Protein AF-A0A183NY22-F1 (afdb_monomer)

Sequence (143 aa):
MRDVDSMLELGLYLNDLSMHDSSRDMVLAGEQQSAELKLALEQENEKSKRLEESLRRLDEEMRRTDELLYQMIPRSVAERLRAGEAAVDTCETFDNVTLLLSDVVGFTTICSGLAPLEVVGLLNKLYSVFDGLTEKHKVYKVR

Mean predicted aligned error: 10.47 Å

Organism: NCBI:txid31246

Secondary structure (DSSP, 8-state):
--SHHHHHHTT--GGGS-TTSTHHHHHHHHHHHHHHHHHHHHHHHHHHHHHHHHHHHHHHHHHHHHHHHHHHS-HHHHHHHHTT--TTTT----SS--------TTHHHHHHTS-HHHHHHHHHHHHHHHHHHHHHHTPPPP-

InterPro domains:
  IPR001054 Adenylyl cyclase class-3/4/guanylyl cyclase [PF00211] (92-142)
  IPR001054 Adenylyl cyclase class-3/4/guanylyl cyclase [PS50125] (98-143)
  IPR011645 Haem NO binding associated [PF07701] (1-81)
  IPR029787 Nucleotide cyclase [G3DSA:3.30.70.1230] (88-143)
  IPR029787 Nucleotide cyclase [SSF55073] (90-142)

Foldseek 3Di:
DQEVVVCVVVVHDLVNDDPPDCVSVRHVVSVVVVVVVVVVVVVVVVVVVVVVVVVVVVVVVVVVVLVVQCLQDPPVLSVCVVVVDDNVVSDDDDPDDDDDDDDDPCLVVVVVPDDPVVNVVVVVVVVVVVVVVCVVVVHDDDD

Radius of gyration: 35.21 Å; Cα contacts (8 Å, |Δi|>4): 45; chains: 1; bounding box: 69×31×94 Å

Structure (mmCIF, N/CA/C/O backbone):
data_AF-A0A183NY22-F1
#
_entry.id   AF-A0A183NY22-F1
#
loop_
_atom_site.group_PDB
_atom_site.id
_atom_site.type_symbol
_atom_site.label_atom_id
_atom_site.label_alt_id
_atom_site.label_comp_id
_atom_site.label_asym_id
_atom_site.label_entity_id
_atom_site.label_seq_id
_atom_site.pdbx_PDB_ins_code
_atom_site.Cartn_x
_atom_site.Cartn_y
_atom_site.Cartn_z
_atom_site.occupancy
_atom_site.B_iso_or_equiv
_atom_site.auth_seq_id
_atom_site.auth_comp_id
_atom_site.auth_asym_id
_atom_site.auth_atom_id
_atom_site.pdbx_PDB_model_num
ATOM 1 N N . MET A 1 1 ? -35.190 4.823 52.084 1.00 60.91 1 MET A N 1
ATOM 2 C CA . MET A 1 1 ? -33.778 5.194 52.285 1.00 60.91 1 MET A CA 1
ATOM 3 C C . MET A 1 1 ? -32.959 4.123 51.587 1.00 60.91 1 MET A C 1
ATOM 5 O O . MET A 1 1 ? -33.126 2.971 51.964 1.00 60.91 1 MET A O 1
ATOM 9 N N . ARG A 1 2 ? -32.281 4.425 50.474 1.00 66.25 2 ARG A N 1
ATOM 10 C CA . ARG A 1 2 ? -31.680 3.394 49.595 1.00 66.25 2 ARG A CA 1
ATOM 11 C C . ARG A 1 2 ? -30.157 3.489 49.480 1.00 66.25 2 ARG A C 1
ATOM 13 O O . ARG A 1 2 ? -29.546 2.529 49.034 1.00 66.25 2 ARG A O 1
ATOM 20 N N . ASP A 1 3 ? -29.580 4.603 49.901 1.00 76.81 3 ASP A N 1
ATOM 21 C CA . ASP A 1 3 ? -28.172 4.955 49.743 1.00 76.81 3 ASP A CA 1
ATOM 22 C C . ASP A 1 3 ? -27.711 5.772 50.959 1.00 76.81 3 ASP A C 1
ATOM 24 O O . ASP A 1 3 ? -28.528 6.348 51.690 1.00 76.81 3 ASP A O 1
ATOM 28 N N . VAL A 1 4 ? -26.404 5.754 51.209 1.00 80.56 4 VAL A N 1
ATOM 29 C CA . VAL A 1 4 ? -25.778 6.358 52.394 1.00 80.56 4 VAL A CA 1
ATOM 30 C C . VAL A 1 4 ? -25.731 7.883 52.269 1.00 80.56 4 VAL A C 1
ATOM 32 O O . VAL A 1 4 ? -25.837 8.580 53.279 1.00 80.56 4 VAL A O 1
ATOM 35 N N . ASP A 1 5 ? -25.676 8.407 51.044 1.00 84.38 5 ASP A N 1
ATOM 36 C CA . ASP A 1 5 ? -25.724 9.846 50.763 1.00 84.38 5 ASP A CA 1
ATOM 37 C C . ASP A 1 5 ? -27.062 10.458 51.213 1.00 84.38 5 ASP A C 1
ATOM 39 O O . ASP A 1 5 ? -27.087 11.450 51.944 1.00 84.38 5 ASP A O 1
ATOM 43 N N . SER A 1 6 ? -28.182 9.794 50.919 1.00 83.50 6 SER A N 1
ATOM 44 C CA . SER A 1 6 ? -29.507 10.178 51.422 1.00 83.50 6 SER A CA 1
ATOM 45 C C . SER A 1 6 ? -29.615 10.116 52.954 1.00 83.50 6 SER A C 1
ATOM 47 O O . SER A 1 6 ? -30.443 10.812 53.543 1.00 83.50 6 SER A O 1
ATOM 49 N N . MET A 1 7 ? -28.820 9.270 53.627 1.00 83.75 7 MET A N 1
ATOM 50 C CA . MET A 1 7 ? -28.756 9.250 55.097 1.00 83.75 7 MET A CA 1
ATOM 51 C C . MET A 1 7 ? -28.047 10.476 55.652 1.00 83.75 7 MET A C 1
ATOM 53 O O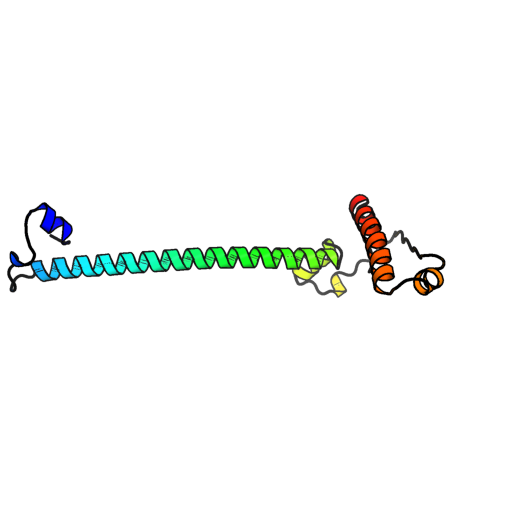 . MET A 1 7 ? -28.557 11.111 56.576 1.00 83.75 7 MET A O 1
ATOM 57 N N . LEU A 1 8 ? -26.925 10.838 55.036 1.00 84.06 8 LEU A N 1
ATOM 58 C CA . LEU A 1 8 ? -26.157 12.030 55.371 1.00 84.06 8 LEU A CA 1
ATOM 59 C C . LEU A 1 8 ? -26.973 13.315 55.179 1.00 84.06 8 LEU A C 1
ATOM 61 O O . LEU A 1 8 ? -26.941 14.177 56.055 1.00 84.06 8 LEU A O 1
ATOM 65 N N . GLU A 1 9 ? -27.756 13.426 54.101 1.00 87.81 9 GLU A N 1
ATOM 66 C CA . GLU A 1 9 ? -28.635 14.585 53.857 1.00 87.81 9 GLU A CA 1
ATOM 67 C C . GLU A 1 9 ? -29.728 14.754 54.923 1.00 87.81 9 GLU A C 1
ATOM 69 O O . GLU A 1 9 ? -30.123 15.873 55.250 1.00 87.81 9 GLU A O 1
ATOM 74 N N . LEU A 1 10 ? -30.193 13.645 55.500 1.00 87.25 10 LEU A N 1
ATOM 75 C CA . LEU A 1 10 ? -31.183 13.631 56.578 1.00 87.25 10 LEU A CA 1
ATOM 76 C C . LEU A 1 10 ? -30.548 13.719 57.978 1.00 87.25 10 LEU A C 1
ATOM 78 O O . LEU A 1 10 ? -31.273 13.704 58.973 1.00 87.25 10 LEU A O 1
ATOM 82 N N . GLY A 1 11 ? -29.216 13.816 58.068 1.00 87.25 11 GLY A N 1
ATOM 83 C CA . GLY A 1 11 ? -28.476 13.855 59.332 1.00 87.25 11 GLY A CA 1
ATOM 84 C C . GLY A 1 11 ? -28.506 12.539 60.116 1.00 87.25 11 GLY A C 1
ATOM 85 O O . GLY A 1 11 ? -28.300 12.551 61.327 1.00 87.25 11 GLY A O 1
ATOM 86 N N . LEU A 1 12 ? -28.792 11.423 59.444 1.00 84.81 12 LEU A N 1
ATOM 87 C CA . LEU A 1 12 ? -28.881 10.087 60.025 1.00 84.81 12 LEU A CA 1
ATOM 88 C C . LEU A 1 12 ? -27.594 9.305 59.754 1.00 84.81 12 LEU A C 1
ATOM 90 O O . LEU A 1 12 ? -27.064 9.309 58.644 1.00 84.81 12 LEU A O 1
ATOM 94 N N . TYR A 1 13 ? -27.115 8.577 60.756 1.00 83.38 13 TYR A N 1
ATOM 95 C CA . TYR A 1 13 ? -25.943 7.718 60.649 1.00 83.38 13 TYR A CA 1
ATOM 96 C C . TYR A 1 13 ? -26.345 6.246 60.584 1.00 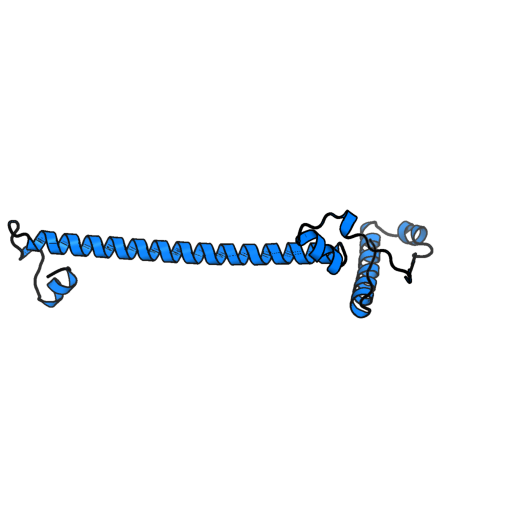83.38 13 TYR A C 1
ATOM 98 O O . TYR A 1 13 ? -27.386 5.825 61.082 1.00 83.38 13 TYR A O 1
ATOM 106 N N . LEU A 1 14 ? -25.477 5.413 60.008 1.00 80.06 14 LEU A N 1
ATOM 107 C CA . LEU A 1 14 ? -25.707 3.966 59.899 1.00 80.06 14 LEU A CA 1
ATOM 108 C C . LEU A 1 14 ? -25.927 3.284 61.266 1.00 80.06 14 LEU A C 1
ATOM 110 O O . LEU A 1 14 ? -26.624 2.275 61.350 1.00 80.06 14 LEU A O 1
ATOM 114 N N . ASN A 1 15 ? -25.344 3.837 62.335 1.00 83.81 15 ASN A N 1
ATOM 115 C CA . ASN A 1 15 ? -25.533 3.355 63.707 1.00 83.81 15 ASN A CA 1
ATOM 116 C C . ASN A 1 15 ? -26.869 3.781 64.339 1.00 83.81 15 ASN A C 1
ATOM 118 O O . ASN A 1 15 ? -27.242 3.197 65.352 1.00 83.81 15 ASN A O 1
ATOM 122 N N . ASP A 1 16 ? -27.589 4.740 63.748 1.00 86.38 16 ASP A N 1
ATOM 123 C CA . ASP A 1 16 ? -28.932 5.141 64.195 1.00 86.38 16 ASP A CA 1
ATOM 124 C C . ASP A 1 16 ? -30.010 4.152 63.716 1.00 86.38 16 ASP A C 1
ATOM 126 O O . ASP A 1 16 ? -31.152 4.182 64.179 1.00 86.38 16 ASP A O 1
ATOM 130 N N . LEU A 1 17 ? -29.652 3.245 62.799 1.00 81.62 17 LEU A N 1
ATOM 131 C CA . LEU A 1 17 ? -30.514 2.167 62.324 1.00 81.62 17 LEU A CA 1
ATOM 132 C C . LEU A 1 17 ? -30.418 0.935 63.233 1.00 81.62 17 LEU A C 1
ATOM 134 O O . LEU A 1 17 ? -29.331 0.456 63.563 1.00 81.62 17 LEU A O 1
ATOM 138 N N . SER A 1 18 ? -31.580 0.377 63.583 1.00 82.19 18 SER A N 1
ATOM 139 C CA . SER A 1 18 ? -31.678 -0.867 64.353 1.00 82.19 18 SER A CA 1
ATOM 140 C C . SER A 1 18 ? -31.014 -2.037 63.619 1.00 82.19 18 SER A C 1
ATOM 142 O O . SER A 1 18 ? -31.267 -2.268 62.440 1.00 82.19 18 SER A O 1
ATOM 144 N N . MET A 1 19 ? -30.229 -2.833 64.348 1.00 74.94 19 MET A N 1
ATOM 145 C CA . MET A 1 19 ? -29.579 -4.056 63.845 1.00 74.94 19 MET A CA 1
ATOM 146 C C . MET A 1 19 ? -30.563 -5.195 63.539 1.00 74.94 19 MET A C 1
ATOM 148 O O . MET A 1 19 ? -30.178 -6.204 62.957 1.00 74.94 19 MET A O 1
ATOM 152 N N . HIS A 1 20 ? -31.813 -5.061 63.981 1.00 80.06 20 HIS A N 1
ATOM 153 C CA . HIS A 1 20 ? -32.864 -6.061 63.798 1.00 80.06 20 HIS A CA 1
ATOM 154 C C . HIS A 1 20 ? -33.880 -5.661 62.723 1.00 80.06 20 HIS A C 1
ATOM 156 O O . HIS A 1 20 ? -34.822 -6.409 62.474 1.00 80.06 20 HIS A O 1
ATOM 162 N N . ASP A 1 21 ? -33.708 -4.486 62.114 1.00 78.56 21 ASP A N 1
ATOM 163 C CA . ASP A 1 21 ? -34.563 -3.993 61.042 1.00 78.56 21 ASP A CA 1
ATOM 164 C C . ASP A 1 21 ? -33.862 -4.122 59.678 1.00 78.56 21 ASP A C 1
ATOM 166 O O . ASP A 1 21 ? -32.680 -3.818 59.522 1.00 78.56 21 ASP A O 1
ATOM 170 N N . SER A 1 22 ? -34.632 -4.530 58.672 1.00 81.44 22 SER A N 1
ATOM 171 C CA . SER A 1 22 ? -34.224 -4.698 57.270 1.00 81.44 22 SER A CA 1
ATOM 172 C C . SER A 1 22 ? -33.703 -3.419 56.599 1.00 81.44 22 SER A C 1
ATOM 174 O O . SER A 1 22 ? -33.039 -3.483 55.563 1.00 81.44 22 SER A O 1
ATOM 176 N N . SER A 1 23 ? -33.979 -2.251 57.188 1.00 82.38 23 SER A N 1
ATOM 177 C CA . SER A 1 23 ? -33.555 -0.938 56.693 1.00 82.38 23 SER A CA 1
ATOM 178 C C . SER A 1 23 ? -32.035 -0.824 56.511 1.00 82.38 23 SER A C 1
ATOM 180 O O . SER A 1 23 ? -31.578 -0.250 55.523 1.00 82.38 23 SER A O 1
ATOM 182 N N . ARG A 1 24 ? -31.241 -1.402 57.426 1.00 82.25 24 ARG A N 1
ATOM 183 C CA . ARG A 1 24 ? -29.769 -1.371 57.360 1.00 82.25 24 ARG A CA 1
ATOM 184 C C . ARG A 1 24 ? -29.234 -2.209 56.197 1.00 82.25 24 ARG A C 1
ATOM 186 O O . ARG A 1 24 ? -28.375 -1.739 55.453 1.00 82.25 24 ARG A O 1
ATOM 193 N N . ASP A 1 25 ? -29.778 -3.408 56.013 1.00 84.31 25 ASP A N 1
ATOM 194 C CA . ASP A 1 25 ? -29.386 -4.314 54.928 1.00 84.31 25 ASP A CA 1
ATOM 195 C C . ASP A 1 25 ? -29.744 -3.735 53.556 1.00 84.31 25 ASP A C 1
ATOM 197 O O . ASP A 1 25 ? -28.981 -3.872 52.602 1.00 84.31 25 ASP A O 1
ATOM 201 N N . MET A 1 26 ? -30.874 -3.028 53.458 1.00 83.00 26 MET A N 1
ATOM 202 C CA . MET A 1 26 ? -31.314 -2.398 52.214 1.00 83.00 26 MET A CA 1
ATOM 203 C C . MET A 1 26 ? -30.379 -1.270 51.757 1.00 83.00 26 MET A C 1
ATOM 205 O O . MET A 1 26 ? -30.088 -1.175 50.566 1.00 83.00 26 MET A O 1
ATOM 209 N N . VAL A 1 27 ? -29.893 -0.436 52.682 1.00 84.62 27 VAL A N 1
ATOM 210 C CA . VAL A 1 27 ? -28.932 0.637 52.365 1.00 84.62 27 VAL A CA 1
ATOM 211 C C . VAL A 1 27 ? -27.582 0.051 51.944 1.00 84.62 27 VAL A C 1
ATOM 213 O O . VAL A 1 27 ? -27.011 0.482 50.946 1.00 84.62 27 VAL A O 1
ATOM 216 N N . LEU A 1 28 ? -27.093 -0.972 52.655 1.00 83.12 28 LEU A N 1
ATOM 217 C CA . LEU A 1 28 ? -25.835 -1.643 52.307 1.00 83.12 28 LEU A CA 1
ATOM 218 C C . LEU A 1 28 ? -25.909 -2.330 50.936 1.00 83.12 28 LEU A C 1
ATOM 220 O O . LEU A 1 28 ? -24.986 -2.198 50.133 1.00 83.12 28 LEU A O 1
ATOM 224 N N . ALA A 1 29 ? -27.014 -3.019 50.644 1.00 85.94 29 ALA A N 1
ATOM 225 C CA . ALA A 1 29 ? -27.232 -3.656 49.349 1.00 85.94 29 ALA A CA 1
ATOM 226 C C . ALA A 1 29 ? -27.330 -2.630 48.208 1.00 85.94 29 ALA A C 1
ATOM 228 O O . ALA A 1 29 ? -26.781 -2.868 47.134 1.00 85.94 29 ALA A O 1
ATOM 229 N N . GLY A 1 30 ? -27.989 -1.488 48.439 1.00 85.38 30 GLY A N 1
ATOM 230 C CA . GLY A 1 30 ? -28.095 -0.402 47.461 1.00 85.38 30 GLY A CA 1
ATOM 231 C C . GLY A 1 30 ? -26.740 0.214 47.105 1.00 85.38 30 GLY A C 1
ATOM 232 O O . GLY A 1 30 ? -26.432 0.375 45.922 1.00 85.38 30 GLY A O 1
ATOM 233 N N . GLU A 1 31 ? -25.895 0.475 48.107 1.00 83.69 31 GLU A N 1
ATOM 234 C CA . GLU A 1 31 ? -24.520 0.942 47.880 1.00 83.69 31 GLU A CA 1
ATOM 235 C C . GLU A 1 31 ? -23.675 -0.079 47.126 1.00 83.69 31 GLU A C 1
ATOM 237 O O . GLU A 1 31 ? -22.969 0.270 46.177 1.00 83.69 31 GLU A O 1
ATOM 242 N N . GLN A 1 32 ? -23.771 -1.356 47.505 1.00 86.44 32 GLN A N 1
ATOM 243 C CA . GLN A 1 32 ? -23.026 -2.414 46.835 1.00 86.44 32 GLN A CA 1
ATOM 244 C C . GLN A 1 32 ? -23.424 -2.521 45.354 1.00 86.44 32 GLN A C 1
ATOM 246 O O . GLN A 1 32 ? -22.553 -2.557 44.486 1.00 86.44 32 GLN A O 1
ATOM 251 N N . GLN A 1 33 ? -24.725 -2.481 45.049 1.00 88.50 33 GLN A N 1
ATOM 252 C CA . GLN A 1 33 ? -25.223 -2.492 43.669 1.00 88.50 33 GLN A CA 1
ATOM 253 C C . GLN A 1 33 ? -24.761 -1.267 42.870 1.00 88.50 33 GLN A C 1
ATOM 255 O O . GLN A 1 33 ? -24.397 -1.388 41.699 1.00 88.50 33 GLN A O 1
ATOM 260 N N . SER A 1 34 ? -24.758 -0.085 43.494 1.00 87.81 34 SER A N 1
ATOM 261 C CA . SER A 1 34 ? -24.267 1.156 42.885 1.00 87.81 34 SER A CA 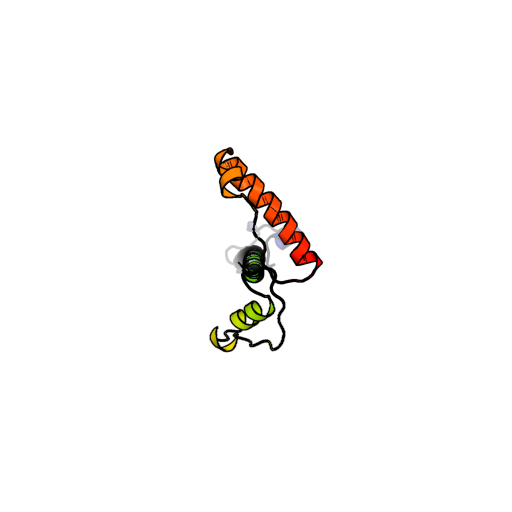1
ATOM 262 C C . SER A 1 34 ? -22.777 1.059 42.543 1.00 87.81 34 SER A C 1
ATOM 264 O O . SER A 1 34 ? -22.364 1.426 41.439 1.00 87.81 34 SER A O 1
ATOM 266 N N . ALA A 1 35 ? -21.967 0.508 43.452 1.00 89.31 35 ALA A N 1
ATOM 267 C CA . ALA A 1 35 ? -20.543 0.282 43.233 1.00 89.31 35 ALA A CA 1
ATOM 268 C C . ALA A 1 35 ? -20.282 -0.734 42.106 1.00 89.31 35 ALA A C 1
ATOM 270 O O . ALA A 1 35 ? -19.462 -0.470 41.224 1.00 89.31 35 ALA A O 1
ATOM 271 N N . GLU A 1 36 ? -21.009 -1.854 42.087 1.00 92.81 36 GLU A N 1
ATOM 272 C CA . GLU A 1 36 ? -20.913 -2.869 41.029 1.00 92.81 36 GLU A CA 1
ATOM 273 C C . GLU A 1 36 ? -2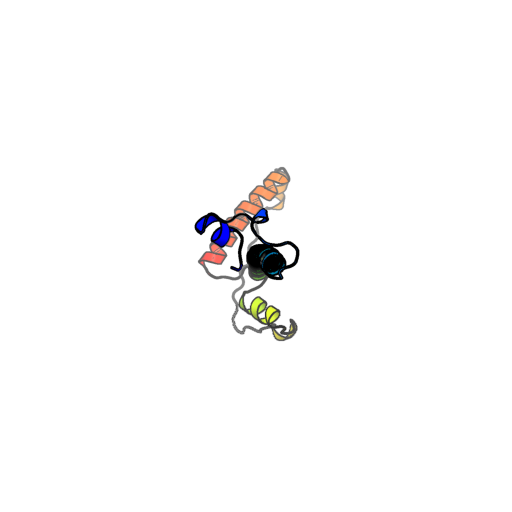1.280 -2.296 39.652 1.00 92.81 36 GLU A C 1
ATOM 275 O O . GLU A 1 36 ? -20.565 -2.526 38.675 1.00 92.81 36 GLU A O 1
ATOM 280 N N . LEU A 1 37 ? -22.347 -1.492 39.569 1.00 93.38 37 LEU A N 1
ATOM 281 C CA . LEU A 1 37 ? -22.772 -0.865 38.317 1.00 93.38 37 LEU A CA 1
ATOM 282 C C . LEU A 1 37 ? -21.751 0.160 37.807 1.00 93.38 37 LEU A C 1
ATOM 284 O O . LEU A 1 37 ? -21.460 0.186 36.610 1.00 93.38 37 LEU A O 1
ATOM 288 N N . LYS A 1 38 ? -21.181 0.983 38.700 1.00 92.94 38 LYS A N 1
ATOM 289 C CA . LYS A 1 38 ? -20.104 1.926 38.350 1.00 92.94 38 LYS A CA 1
ATOM 290 C C . LYS A 1 38 ? -18.902 1.185 37.766 1.00 92.94 38 LYS A C 1
ATOM 292 O O . LYS A 1 38 ? -18.405 1.574 36.712 1.00 92.94 38 LYS A O 1
ATOM 297 N N . LEU A 1 39 ? -18.493 0.089 38.406 1.00 96.00 39 LEU A N 1
ATOM 298 C CA . LEU A 1 39 ? -17.364 -0.724 37.961 1.00 96.00 39 LEU A CA 1
ATOM 299 C C . LEU A 1 39 ? -17.638 -1.389 36.601 1.00 96.00 39 LEU A C 1
ATOM 301 O O . LEU A 1 39 ? -16.773 -1.389 35.728 1.00 96.00 39 LEU A O 1
ATOM 305 N N . ALA A 1 40 ? -18.850 -1.906 36.384 1.00 95.94 40 ALA A N 1
ATOM 306 C CA . ALA A 1 40 ? -19.257 -2.484 35.103 1.00 95.94 40 ALA A CA 1
ATOM 307 C C . ALA A 1 40 ? -19.278 -1.442 33.969 1.00 95.94 40 ALA A C 1
ATOM 309 O O . ALA A 1 40 ? -18.804 -1.720 32.867 1.00 95.94 40 ALA A O 1
ATOM 310 N N . LEU A 1 41 ? -19.779 -0.232 34.239 1.00 96.25 41 LEU A N 1
ATOM 311 C CA . LEU A 1 41 ? -19.781 0.868 33.272 1.00 96.25 41 LEU A CA 1
ATOM 312 C C . LEU A 1 41 ? -18.356 1.306 32.906 1.00 96.25 41 LEU A C 1
ATOM 314 O O . LEU A 1 41 ? -18.065 1.572 31.740 1.00 96.25 41 LEU A O 1
ATOM 318 N N . GLU A 1 42 ? -17.459 1.369 33.888 1.00 95.81 42 GLU A N 1
ATOM 319 C CA . GLU A 1 42 ? -16.054 1.711 33.666 1.00 95.81 42 GLU A CA 1
ATOM 320 C C . GLU A 1 42 ? -15.347 0.645 32.818 1.00 95.81 42 GLU A C 1
ATOM 322 O O . GLU A 1 42 ? -14.691 0.983 31.831 1.00 95.81 42 GLU A O 1
ATOM 327 N N . GLN A 1 43 ? -15.581 -0.640 33.108 1.00 96.12 43 GLN A N 1
ATOM 328 C CA . GLN A 1 43 ? -15.090 -1.751 32.287 1.00 96.12 43 GLN A CA 1
ATOM 329 C C . GLN A 1 43 ? -15.605 -1.691 30.845 1.00 96.12 43 GLN A C 1
ATOM 331 O O . GLN A 1 43 ? -14.845 -1.955 29.912 1.00 96.12 43 GLN A O 1
ATOM 336 N N . GLU A 1 44 ? -16.878 -1.354 30.640 1.00 96.00 44 GLU A N 1
ATOM 337 C CA . GLU A 1 44 ? -17.460 -1.273 29.299 1.00 96.00 44 GLU A CA 1
ATOM 338 C C . GLU A 1 44 ? -16.915 -0.080 28.507 1.00 96.00 44 GLU A C 1
ATOM 340 O O . GLU A 1 44 ? -16.596 -0.202 27.319 1.00 96.00 44 GLU A O 1
ATOM 345 N N . ASN A 1 45 ? -16.707 1.053 29.179 1.00 96.19 45 ASN A N 1
ATOM 346 C CA . ASN A 1 45 ? -16.035 2.210 28.596 1.00 96.19 45 ASN A CA 1
ATOM 347 C C . ASN A 1 45 ? -14.581 1.893 28.227 1.00 96.19 45 ASN A C 1
ATOM 349 O O . ASN A 1 45 ? -14.128 2.272 27.146 1.00 96.19 45 ASN A O 1
ATOM 353 N N . GLU A 1 46 ? -13.839 1.183 29.080 1.00 96.56 46 GLU A N 1
ATOM 354 C CA . GLU A 1 46 ? -12.481 0.739 28.753 1.00 96.56 46 GLU A CA 1
ATOM 355 C C . GLU A 1 46 ? -12.454 -0.217 27.560 1.00 96.56 46 GLU A C 1
ATOM 357 O O . GLU A 1 46 ? -11.631 -0.049 26.659 1.00 96.56 46 GLU A O 1
ATOM 362 N N . LYS A 1 47 ? -13.353 -1.208 27.523 1.00 96.19 47 LYS A N 1
ATOM 363 C CA . LYS A 1 47 ? -13.466 -2.135 26.388 1.00 96.19 47 LYS A CA 1
ATOM 364 C C . LYS A 1 47 ? -13.785 -1.393 25.098 1.00 96.19 47 LYS A C 1
ATOM 366 O O . LYS A 1 47 ? -13.142 -1.657 24.087 1.00 96.19 47 LYS A O 1
ATOM 371 N N . SER A 1 48 ? -14.719 -0.445 25.147 1.00 96.56 48 SER A N 1
ATOM 372 C CA . SER A 1 48 ? -15.095 0.377 23.994 1.00 96.56 48 SER A CA 1
ATOM 373 C C . SER A 1 48 ? -13.911 1.196 23.480 1.00 96.56 48 SER A C 1
ATOM 375 O O . SER A 1 48 ? -13.633 1.175 22.284 1.00 96.56 48 SER A O 1
ATOM 377 N N . LYS A 1 49 ? -13.138 1.826 24.377 1.00 96.81 49 LYS A N 1
ATOM 378 C CA . LYS A 1 49 ? -11.908 2.551 24.0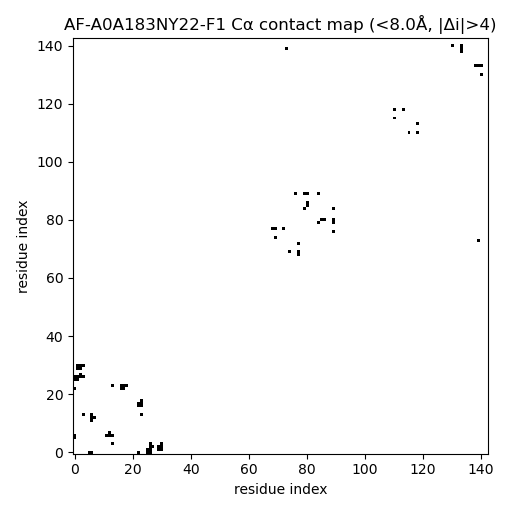10 1.00 96.81 49 LYS A CA 1
ATOM 379 C C . LYS A 1 49 ? -10.865 1.633 23.371 1.00 96.81 49 LYS A C 1
ATOM 381 O O . LYS A 1 49 ? -10.330 1.957 22.317 1.00 96.81 49 LYS A O 1
ATOM 386 N N . ARG A 1 50 ? -10.604 0.462 23.967 1.00 96.19 50 ARG A N 1
ATOM 387 C CA . ARG A 1 50 ? -9.654 -0.525 23.416 1.00 96.19 50 ARG A CA 1
ATOM 388 C C . ARG A 1 50 ? -10.096 -1.037 22.048 1.00 96.19 50 ARG A C 1
ATOM 390 O O . ARG A 1 50 ? -9.259 -1.239 21.171 1.00 96.19 50 ARG A O 1
ATOM 397 N N . LEU A 1 51 ? -11.397 -1.257 21.864 1.00 96.81 51 LEU A N 1
ATOM 398 C CA . LEU A 1 51 ? -11.956 -1.672 20.584 1.00 96.81 51 LEU A CA 1
ATOM 399 C C . LEU A 1 51 ? -11.769 -0.578 19.531 1.00 96.81 51 LEU A C 1
ATOM 401 O O . LEU A 1 51 ? -11.312 -0.879 18.433 1.00 96.81 51 LEU A O 1
ATOM 405 N N . GLU A 1 52 ? -12.056 0.678 19.872 1.00 96.81 52 GLU A N 1
ATOM 406 C CA . GLU A 1 52 ? -11.867 1.811 18.965 1.00 96.81 52 GLU A CA 1
ATOM 407 C C . GLU A 1 52 ? -10.394 1.971 18.555 1.00 96.81 52 GLU A C 1
ATOM 409 O O . GLU A 1 52 ? -10.090 2.125 17.373 1.00 96.81 52 GLU A O 1
ATOM 414 N N . GLU A 1 53 ? -9.461 1.857 19.502 1.00 97.06 53 GLU A N 1
ATOM 415 C CA . GLU A 1 53 ? -8.022 1.873 19.214 1.00 97.06 53 GLU A CA 1
ATOM 416 C C . GLU A 1 53 ? -7.596 0.717 18.302 1.00 97.06 53 GLU A C 1
ATOM 418 O O . GLU A 1 53 ? -6.810 0.914 17.373 1.00 97.06 53 GLU A O 1
ATOM 423 N N . SER A 1 54 ? -8.121 -0.487 18.542 1.00 96.75 54 SER A N 1
ATOM 424 C CA . SER A 1 54 ? -7.846 -1.662 17.712 1.00 96.75 54 SER A CA 1
ATOM 425 C C . SER A 1 54 ? -8.365 -1.479 16.285 1.00 96.75 54 SER A C 1
ATOM 427 O O . SER A 1 54 ? -7.643 -1.754 15.329 1.00 96.75 54 SER A O 1
ATOM 429 N N . LEU A 1 55 ? -9.584 -0.949 16.131 1.00 96.81 55 LEU A N 1
ATOM 430 C CA . LEU A 1 55 ? -10.171 -0.647 14.825 1.00 96.81 55 LEU A CA 1
ATOM 431 C C . LEU A 1 55 ? -9.352 0.399 14.065 1.00 96.81 55 LEU A C 1
ATOM 433 O O . LEU A 1 55 ? -9.100 0.213 12.880 1.00 96.81 55 LEU A O 1
ATOM 437 N N . ARG A 1 56 ? -8.873 1.451 14.742 1.00 96.75 56 ARG A N 1
ATOM 438 C CA . ARG A 1 56 ? -7.991 2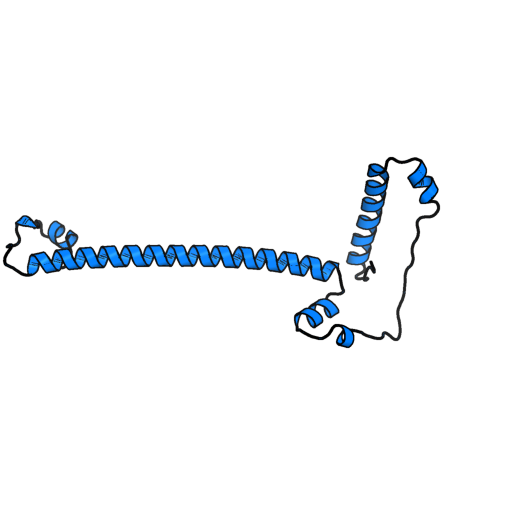.454 14.119 1.00 96.75 56 ARG A CA 1
ATOM 439 C C . ARG A 1 56 ? -6.687 1.840 13.617 1.00 96.75 56 ARG A C 1
ATOM 441 O O . ARG A 1 56 ? -6.293 2.096 12.486 1.00 96.75 56 ARG A O 1
ATOM 448 N N . ARG A 1 57 ? -6.037 0.996 14.425 1.00 95.44 57 ARG A N 1
ATOM 449 C CA . ARG A 1 57 ? -4.809 0.294 14.007 1.00 95.44 57 ARG A CA 1
ATOM 450 C C . ARG A 1 57 ? -5.060 -0.639 12.829 1.00 95.44 57 ARG A C 1
ATOM 452 O O . ARG A 1 57 ? -4.233 -0.722 11.929 1.00 95.44 57 ARG A O 1
ATOM 459 N N . LEU A 1 58 ? -6.193 -1.338 12.837 1.00 95.50 58 LEU A N 1
ATOM 460 C CA . LEU A 1 58 ? -6.574 -2.227 11.747 1.00 95.50 58 LEU A CA 1
ATOM 461 C C . LEU A 1 58 ? -6.801 -1.450 10.447 1.00 95.50 58 LEU A C 1
ATOM 463 O O . LEU A 1 58 ? -6.341 -1.898 9.403 1.00 95.50 58 LEU A O 1
ATOM 467 N N . ASP A 1 59 ? -7.442 -0.282 10.516 1.00 95.19 59 ASP A N 1
ATOM 468 C CA . ASP A 1 59 ? -7.650 0.598 9.361 1.00 95.19 59 ASP A CA 1
ATOM 469 C C . ASP A 1 59 ? -6.319 1.128 8.796 1.00 95.19 59 ASP A C 1
ATOM 471 O O . ASP A 1 59 ? -6.083 1.076 7.589 1.00 95.19 59 ASP A O 1
ATOM 475 N N . GLU A 1 60 ? -5.389 1.545 9.662 1.00 95.12 60 GLU A N 1
ATOM 476 C CA . GLU A 1 60 ? -4.041 1.971 9.255 1.00 95.12 60 GLU A CA 1
ATOM 477 C C . GLU A 1 60 ? -3.258 0.853 8.549 1.00 95.12 60 GLU A C 1
ATOM 479 O O . GLU A 1 60 ? -2.651 1.083 7.497 1.00 95.12 60 GLU A O 1
ATOM 484 N N . GLU A 1 61 ? -3.279 -0.362 9.098 1.00 92.62 61 GLU A N 1
ATOM 485 C CA . GLU A 1 61 ? -2.599 -1.518 8.507 1.00 92.62 61 GLU A CA 1
ATOM 486 C C . GLU A 1 61 ? -3.269 -1.978 7.205 1.00 92.62 61 GLU A C 1
ATOM 488 O O . GLU A 1 61 ? -2.578 -2.312 6.235 1.00 92.62 61 GLU A O 1
ATOM 493 N N . MET A 1 62 ? -4.604 -1.923 7.130 1.00 89.94 62 MET A N 1
ATOM 494 C CA . MET A 1 62 ? -5.335 -2.158 5.883 1.00 89.94 62 MET A CA 1
ATOM 495 C C . MET A 1 62 ? -4.907 -1.162 4.808 1.00 89.94 62 MET A C 1
ATOM 497 O O . MET A 1 62 ? -4.587 -1.567 3.692 1.00 89.94 62 MET A O 1
ATOM 501 N N . ARG A 1 63 ? -4.835 0.129 5.148 1.00 90.50 63 ARG A N 1
ATOM 502 C CA . ARG A 1 63 ? -4.449 1.177 4.201 1.00 90.50 63 ARG A CA 1
ATOM 503 C C . ARG A 1 63 ? -3.027 0.986 3.681 1.00 90.50 63 ARG A C 1
ATOM 505 O O . ARG A 1 63 ? -2.800 1.108 2.482 1.00 90.50 63 ARG A O 1
ATOM 512 N N . ARG A 1 64 ? -2.078 0.647 4.560 1.00 89.06 64 ARG A N 1
ATOM 513 C CA . ARG A 1 64 ? -0.691 0.332 4.169 1.00 89.06 64 ARG A CA 1
ATOM 514 C C . ARG A 1 64 ? -0.626 -0.858 3.219 1.00 89.06 64 ARG A C 1
ATOM 516 O O . ARG A 1 64 ? 0.093 -0.813 2.224 1.00 89.06 64 ARG A O 1
ATOM 523 N N . THR A 1 65 ? -1.383 -1.909 3.519 1.00 86.75 65 THR A N 1
ATOM 524 C CA . THR A 1 65 ? -1.434 -3.121 2.693 1.00 86.75 65 THR A CA 1
ATOM 525 C C . THR A 1 65 ? -2.012 -2.820 1.309 1.00 86.75 65 THR A C 1
ATOM 527 O O . THR A 1 65 ? -1.449 -3.243 0.299 1.00 86.75 65 THR A O 1
ATOM 530 N N . ASP A 1 66 ? -3.083 -2.029 1.251 1.00 85.06 66 ASP A N 1
ATOM 531 C CA . ASP A 1 66 ? -3.714 -1.593 0.005 1.00 85.06 66 ASP A CA 1
ATOM 532 C C . ASP A 1 66 ? -2.778 -0.709 -0.833 1.00 85.06 66 ASP A C 1
ATOM 534 O O . ASP A 1 66 ? -2.621 -0.936 -2.033 1.00 85.06 66 ASP A O 1
ATOM 538 N N . GLU A 1 67 ? -2.106 0.265 -0.212 1.00 86.44 67 GLU A N 1
ATOM 539 C CA . GLU A 1 67 ? -1.111 1.109 -0.885 1.00 86.44 67 GLU A CA 1
ATOM 540 C C . GLU A 1 67 ? 0.004 0.263 -1.521 1.00 86.44 67 GLU A C 1
ATOM 542 O O . GLU A 1 67 ? 0.359 0.483 -2.681 1.00 86.44 67 GLU A O 1
ATOM 547 N N . LEU A 1 68 ? 0.515 -0.746 -0.808 1.00 85.44 68 LEU A N 1
ATOM 548 C CA . LEU A 1 68 ? 1.529 -1.664 -1.335 1.00 85.44 68 LEU A CA 1
ATOM 549 C C . LEU A 1 68 ? 1.001 -2.500 -2.507 1.00 85.44 68 LEU A C 1
ATOM 551 O O . LEU A 1 68 ? 1.692 -2.657 -3.517 1.00 85.44 68 LEU A O 1
ATOM 555 N N . LEU A 1 69 ? -0.229 -3.009 -2.410 1.00 83.44 69 LEU A N 1
ATOM 556 C CA . LEU A 1 69 ? -0.841 -3.808 -3.469 1.00 83.44 69 LEU A CA 1
ATOM 557 C C . LEU A 1 69 ? -1.006 -2.995 -4.763 1.00 83.44 69 LEU A C 1
ATOM 559 O O . LEU A 1 69 ? -0.620 -3.463 -5.835 1.00 83.44 69 LEU A O 1
ATOM 563 N N . TYR A 1 70 ? -1.513 -1.762 -4.664 1.00 82.44 70 TYR A N 1
ATOM 564 C CA . TYR A 1 70 ? -1.702 -0.875 -5.820 1.00 82.44 70 TYR A CA 1
ATOM 565 C C . TYR A 1 70 ? -0.391 -0.344 -6.395 1.00 82.44 70 TYR A C 1
ATOM 567 O O . TYR A 1 70 ? -0.338 0.024 -7.568 1.00 82.44 70 TYR A O 1
ATOM 575 N N . GLN A 1 71 ? 0.680 -0.313 -5.600 1.00 81.38 71 GLN A N 1
ATOM 576 C CA . GLN A 1 71 ? 2.008 -0.079 -6.144 1.00 81.38 71 GLN A CA 1
ATOM 577 C C . GLN A 1 71 ? 2.459 -1.268 -6.989 1.00 81.38 71 GLN A C 1
ATOM 579 O O . GLN A 1 71 ? 3.126 -1.034 -7.994 1.00 81.38 71 GLN A O 1
ATOM 584 N N . MET A 1 72 ? 2.150 -2.515 -6.605 1.00 83.25 72 MET A N 1
ATOM 585 C CA . MET A 1 72 ? 2.650 -3.734 -7.260 1.00 83.25 72 MET A CA 1
ATOM 586 C C . MET A 1 72 ? 1.984 -4.069 -8.597 1.00 83.25 72 MET A C 1
ATOM 588 O O . MET A 1 72 ? 2.676 -4.503 -9.520 1.00 83.25 72 MET A O 1
ATOM 592 N N . ILE A 1 73 ? 0.674 -3.862 -8.695 1.00 86.69 73 ILE A N 1
ATOM 593 C CA . ILE A 1 73 ? -0.162 -4.244 -9.838 1.00 86.69 73 ILE A CA 1
ATOM 594 C C . ILE A 1 73 ? -1.207 -3.153 -10.129 1.00 86.69 73 ILE A C 1
ATOM 596 O O . ILE A 1 73 ? -1.531 -2.373 -9.231 1.00 86.69 73 ILE A O 1
ATOM 600 N N . PRO A 1 74 ? -1.762 -3.068 -11.357 1.00 87.75 74 PRO A N 1
ATOM 601 C CA . PRO A 1 74 ? -2.758 -2.054 -11.686 1.00 87.75 74 PRO A CA 1
ATOM 602 C C . PRO A 1 74 ? -3.972 -2.141 -10.757 1.00 87.75 74 PRO A C 1
ATOM 604 O O . PRO A 1 74 ? -4.441 -3.234 -10.435 1.00 87.75 74 PRO A O 1
ATOM 607 N N . ARG A 1 75 ? -4.521 -0.983 -10.369 1.00 86.31 75 ARG A N 1
ATOM 608 C CA . ARG A 1 75 ? -5.630 -0.896 -9.404 1.00 86.31 75 ARG A CA 1
ATOM 609 C C . ARG A 1 75 ? -6.846 -1.738 -9.800 1.00 86.31 75 ARG A C 1
ATOM 611 O O . ARG A 1 75 ? -7.408 -2.412 -8.947 1.00 86.31 75 ARG A O 1
ATOM 618 N N . SER A 1 76 ? -7.194 -1.752 -11.087 1.00 87.50 76 SER A N 1
ATOM 619 C CA . SER A 1 76 ? -8.298 -2.559 -11.622 1.00 87.50 76 SER A CA 1
ATOM 620 C C . SER A 1 76 ? -8.104 -4.056 -11.372 1.00 87.50 76 SER A C 1
ATOM 622 O O . SER A 1 76 ? -9.030 -4.740 -10.951 1.00 87.50 76 SER A O 1
ATOM 624 N N . VAL A 1 77 ? -6.888 -4.562 -11.578 1.00 88.81 77 VAL A N 1
ATOM 625 C CA . VAL A 1 77 ? -6.541 -5.971 -11.350 1.00 88.81 77 VAL A CA 1
ATOM 626 C C . VAL A 1 77 ? -6.524 -6.278 -9.850 1.00 88.81 77 VAL A C 1
ATOM 628 O O . VAL A 1 77 ? -7.074 -7.287 -9.419 1.00 88.81 77 VAL A O 1
ATOM 631 N N . ALA A 1 78 ? -5.951 -5.385 -9.038 1.00 88.62 78 ALA A N 1
ATOM 632 C CA . ALA A 1 78 ? -5.898 -5.535 -7.584 1.00 88.62 78 ALA A CA 1
ATOM 633 C C . ALA A 1 78 ? -7.291 -5.610 -6.937 1.00 88.62 78 ALA A C 1
ATOM 635 O O . ALA A 1 78 ? -7.520 -6.439 -6.057 1.00 88.62 78 ALA A O 1
ATOM 636 N N . GLU A 1 79 ? -8.227 -4.762 -7.372 1.00 89.19 79 GLU A N 1
ATOM 637 C CA . GLU A 1 79 ? -9.607 -4.748 -6.874 1.00 89.19 79 GLU A CA 1
ATOM 638 C C . GLU A 1 79 ? -10.337 -6.063 -7.195 1.00 89.19 79 GLU A C 1
ATOM 640 O O . GLU A 1 79 ? -10.991 -6.624 -6.315 1.00 89.19 79 GLU A O 1
ATOM 645 N N . ARG A 1 80 ? -10.154 -6.602 -8.406 1.00 90.06 80 ARG A N 1
ATOM 646 C CA . ARG A 1 80 ? -10.729 -7.892 -8.831 1.00 90.06 80 ARG A CA 1
ATOM 647 C C . ARG A 1 80 ? -10.153 -9.074 -8.050 1.00 90.06 80 ARG A C 1
ATOM 649 O O . ARG A 1 80 ? -10.899 -9.914 -7.551 1.00 90.06 80 ARG A O 1
ATOM 656 N N . LEU A 1 81 ? -8.835 -9.097 -7.843 1.00 88.12 81 LEU A N 1
ATOM 657 C CA . LEU A 1 81 ? -8.186 -10.112 -7.004 1.00 88.12 81 LEU A CA 1
ATOM 658 C C . LEU A 1 81 ? -8.680 -10.051 -5.551 1.00 88.12 81 LEU A C 1
ATOM 660 O O . LEU A 1 81 ? -8.935 -11.089 -4.942 1.00 88.12 81 LEU A O 1
ATOM 664 N N . ARG A 1 82 ? -8.877 -8.847 -4.995 1.00 85.44 82 ARG A N 1
ATOM 665 C CA . ARG A 1 82 ? -9.461 -8.665 -3.653 1.00 85.44 82 ARG A CA 1
ATOM 666 C C . ARG A 1 82 ? -10.913 -9.133 -3.566 1.00 85.44 82 ARG A C 1
ATOM 668 O O . ARG A 1 82 ? -11.322 -9.600 -2.507 1.00 85.44 82 ARG A O 1
ATOM 675 N N . ALA A 1 83 ? -11.677 -9.032 -4.652 1.00 88.75 83 ALA A N 1
ATOM 676 C CA . ALA A 1 83 ? -13.039 -9.557 -4.730 1.00 88.75 83 ALA A CA 1
ATOM 677 C C . ALA A 1 83 ? -13.097 -11.099 -4.772 1.00 88.75 83 ALA A C 1
ATOM 679 O O . ALA A 1 83 ? -14.184 -11.670 -4.694 1.00 88.75 83 ALA A O 1
ATOM 680 N N . GLY A 1 84 ? -11.943 -11.775 -4.847 1.00 88.81 84 GLY A N 1
ATOM 681 C CA . GLY A 1 84 ? -11.840 -13.233 -4.867 1.00 88.81 84 GLY A CA 1
ATOM 682 C C . GLY A 1 84 ? -11.862 -13.840 -6.268 1.00 88.81 84 GLY A C 1
ATOM 683 O O . GLY A 1 84 ? -12.000 -15.056 -6.391 1.00 88.81 84 GLY A O 1
ATOM 684 N N . GLU A 1 85 ? -11.727 -13.027 -7.321 1.00 91.25 85 GLU A N 1
ATOM 685 C CA . GLU A 1 85 ? -11.574 -13.537 -8.684 1.00 91.25 85 GLU A CA 1
ATOM 686 C C . GLU A 1 85 ? -10.249 -14.298 -8.833 1.00 91.25 85 GLU A C 1
ATOM 688 O O . GLU A 1 85 ? -9.215 -13.912 -8.276 1.00 91.25 85 GLU A O 1
ATOM 693 N N . ALA A 1 86 ? -10.262 -15.390 -9.601 1.00 89.50 86 ALA A N 1
ATOM 694 C CA . ALA A 1 86 ? -9.042 -16.127 -9.888 1.00 89.50 86 ALA A CA 1
ATOM 695 C C . ALA A 1 86 ? -8.114 -15.279 -10.769 1.00 89.50 86 ALA A C 1
ATOM 697 O O . ALA A 1 86 ? -8.557 -14.587 -11.682 1.00 89.50 86 ALA A O 1
ATOM 698 N N . ALA A 1 87 ? -6.800 -15.378 -10.552 1.00 85.12 87 ALA A N 1
ATOM 699 C CA . ALA A 1 87 ? -5.822 -14.583 -11.301 1.00 85.12 87 ALA A CA 1
ATOM 700 C C . ALA A 1 87 ? -5.926 -14.767 -12.826 1.00 85.12 87 ALA A C 1
ATOM 702 O O . ALA A 1 87 ? -5.724 -13.814 -13.574 1.00 85.12 87 ALA A O 1
ATOM 703 N N . VAL A 1 88 ? -6.292 -15.969 -13.281 1.00 86.75 88 VAL A N 1
ATOM 704 C CA . VAL A 1 88 ? -6.489 -16.273 -14.708 1.00 86.75 88 VAL A CA 1
ATOM 705 C C . VAL A 1 88 ? -7.635 -15.451 -15.301 1.00 86.75 88 VAL A C 1
ATOM 707 O O . VAL A 1 88 ? -7.522 -14.970 -16.424 1.00 86.75 88 VAL A O 1
ATOM 710 N N . ASP A 1 89 ? -8.697 -15.224 -14.529 1.00 87.38 89 ASP A N 1
ATOM 711 C CA . ASP A 1 89 ? -9.865 -14.465 -14.979 1.00 87.38 89 ASP A CA 1
ATOM 712 C C . ASP A 1 89 ? -9.573 -12.957 -15.039 1.00 87.38 89 ASP A C 1
ATOM 714 O O . ASP A 1 89 ? -10.256 -12.213 -15.744 1.00 87.38 89 ASP A O 1
ATOM 718 N N . THR A 1 90 ? -8.530 -12.492 -14.340 1.00 86.00 90 THR A N 1
ATOM 719 C CA . THR A 1 90 ? -8.069 -11.094 -14.388 1.00 86.00 90 THR A CA 1
ATOM 720 C C . THR A 1 90 ? -7.179 -10.775 -15.590 1.00 86.00 90 THR A C 1
ATOM 722 O O . THR A 1 90 ? -6.838 -9.612 -15.805 1.00 86.00 90 THR A O 1
ATOM 725 N N . CYS A 1 91 ? -6.798 -11.781 -16.382 1.00 86.88 91 CYS A N 1
ATOM 726 C CA . CYS A 1 91 ? -6.011 -11.574 -17.590 1.00 86.88 91 CYS A CA 1
ATOM 727 C C . CYS A 1 91 ? -6.855 -10.910 -18.683 1.00 86.88 91 CYS A C 1
ATOM 729 O O . CYS A 1 91 ? -7.905 -11.415 -19.074 1.00 86.88 91 CYS A O 1
ATOM 731 N N . GLU A 1 92 ? -6.354 -9.801 -19.221 1.00 86.06 92 GLU A N 1
ATOM 732 C CA . GLU A 1 92 ? -7.018 -9.035 -20.274 1.00 86.06 92 GLU A CA 1
ATOM 733 C C . GLU A 1 92 ? -6.127 -8.954 -21.516 1.00 86.06 92 GLU A C 1
ATOM 735 O O . GLU A 1 92 ? -4.910 -8.770 -21.431 1.00 86.06 92 GLU A O 1
ATOM 740 N N . THR A 1 93 ? -6.744 -9.100 -22.688 1.00 89.12 93 THR A N 1
ATOM 741 C CA . THR A 1 93 ? -6.097 -8.874 -23.982 1.00 89.12 93 THR A CA 1
ATOM 742 C C . THR A 1 93 ? -6.443 -7.482 -24.480 1.00 89.12 93 THR A C 1
ATOM 744 O O . THR A 1 93 ? -7.612 -7.104 -24.507 1.00 89.12 93 THR A O 1
ATOM 747 N N . PHE A 1 94 ? -5.432 -6.742 -24.921 1.00 90.19 94 PHE A N 1
ATOM 748 C CA . PHE A 1 94 ? -5.595 -5.388 -25.435 1.00 90.19 94 PHE A CA 1
ATOM 749 C C . PHE A 1 94 ? -5.229 -5.355 -26.917 1.00 90.19 94 PHE A C 1
ATOM 751 O O . PHE A 1 94 ? -4.120 -5.742 -27.284 1.00 90.19 94 PHE A O 1
ATOM 758 N N . ASP A 1 95 ? -6.137 -4.857 -27.758 1.00 94.50 95 ASP A N 1
ATOM 759 C CA . ASP A 1 95 ? -5.916 -4.774 -29.210 1.00 94.50 95 ASP A CA 1
ATOM 760 C C . ASP A 1 95 ? -4.835 -3.748 -29.584 1.00 94.50 95 ASP A C 1
ATOM 762 O O . ASP A 1 95 ? -4.150 -3.895 -30.593 1.00 94.50 95 ASP A O 1
ATOM 766 N N . ASN A 1 96 ? -4.675 -2.698 -28.772 1.00 94.81 96 ASN A N 1
ATOM 767 C CA . ASN A 1 96 ? -3.723 -1.615 -29.003 1.00 94.81 96 ASN A CA 1
ATOM 768 C C . ASN A 1 96 ? -2.977 -1.279 -27.711 1.00 94.81 96 ASN A C 1
ATOM 770 O O . ASN A 1 96 ? -3.581 -0.823 -26.740 1.00 94.81 96 ASN A O 1
ATOM 774 N N . VAL A 1 97 ? -1.655 -1.458 -27.719 1.00 93.50 97 VAL A N 1
ATOM 775 C CA . VAL A 1 97 ? -0.766 -1.121 -26.601 1.00 93.50 97 VAL A CA 1
ATOM 776 C C . VAL A 1 97 ? 0.472 -0.387 -27.103 1.00 93.50 97 VAL A C 1
ATOM 778 O O . VAL A 1 97 ? 0.987 -0.682 -28.180 1.00 93.50 97 VAL A O 1
ATOM 781 N N . THR A 1 98 ? 0.978 0.543 -26.295 1.00 94.00 98 THR A N 1
ATOM 782 C CA . THR A 1 98 ? 2.254 1.224 -26.541 1.00 94.00 98 THR A CA 1
ATOM 783 C C . THR A 1 98 ? 3.222 0.855 -25.429 1.00 94.00 98 THR A C 1
ATOM 785 O O . THR A 1 98 ? 2.921 1.059 -24.255 1.00 94.00 98 THR A O 1
ATOM 788 N N . LEU A 1 99 ? 4.388 0.329 -25.798 1.00 94.06 99 LEU A N 1
ATOM 789 C CA . LEU A 1 99 ? 5.440 -0.061 -24.862 1.00 94.06 99 LEU A CA 1
ATOM 790 C C . LEU A 1 99 ? 6.623 0.900 -24.976 1.00 94.06 99 LEU A C 1
ATOM 792 O O . LEU A 1 99 ? 7.067 1.216 -26.079 1.00 94.06 99 LEU A O 1
ATOM 796 N N . LEU A 1 100 ? 7.147 1.336 -23.830 1.00 93.00 100 LEU A N 1
ATOM 797 C CA . LEU A 1 100 ? 8.374 2.119 -23.741 1.00 93.00 100 LEU A CA 1
ATOM 798 C C . LEU A 1 100 ? 9.448 1.278 -23.053 1.00 93.00 100 LEU A C 1
ATOM 800 O O . LEU A 1 100 ? 9.296 0.911 -21.890 1.00 93.00 100 LEU A O 1
ATOM 804 N N . LEU A 1 101 ? 10.540 1.011 -23.767 1.00 91.00 101 LEU A N 1
ATOM 805 C CA . LEU A 1 101 ? 11.750 0.414 -23.209 1.00 91.00 101 LEU A CA 1
ATOM 806 C C . LEU A 1 101 ? 12.835 1.486 -23.136 1.00 91.00 101 LEU A C 1
ATOM 808 O O . LEU A 1 101 ? 13.048 2.224 -24.097 1.00 91.00 101 LEU A O 1
ATOM 812 N N . SER A 1 102 ? 13.511 1.570 -21.995 1.00 88.81 102 SER A N 1
ATOM 813 C CA . SER A 1 102 ? 14.594 2.521 -21.758 1.00 88.81 102 SER A CA 1
ATOM 814 C C . SER A 1 102 ? 15.741 1.805 -21.063 1.00 88.81 102 SER A C 1
ATOM 816 O O . SER A 1 102 ? 15.516 1.091 -20.090 1.00 88.81 102 SER A O 1
ATOM 818 N N . ASP A 1 103 ? 16.961 2.039 -21.537 1.00 91.00 103 ASP A N 1
ATOM 819 C CA . ASP A 1 103 ? 18.192 1.517 -20.945 1.00 91.00 103 ASP A CA 1
ATOM 820 C C . ASP A 1 103 ? 19.215 2.648 -20.770 1.00 91.00 103 ASP A C 1
ATOM 822 O O . ASP A 1 103 ? 19.196 3.649 -21.494 1.00 91.00 103 ASP A O 1
ATOM 826 N N . VAL A 1 104 ? 20.101 2.503 -19.786 1.00 88.88 104 VAL A N 1
ATOM 827 C CA . VAL A 1 104 ? 21.173 3.458 -19.510 1.00 88.88 104 VAL A CA 1
ATOM 828 C C . VAL A 1 104 ? 22.415 3.038 -20.287 1.00 88.88 104 VAL A C 1
ATOM 830 O O . VAL A 1 104 ? 23.132 2.106 -19.923 1.00 88.88 104 VAL A O 1
ATOM 833 N N . VAL A 1 105 ? 22.712 3.778 -21.353 1.00 92.31 105 VAL A N 1
ATOM 834 C CA . VAL A 1 105 ? 23.900 3.530 -22.176 1.00 92.31 105 VAL A CA 1
ATOM 835 C C . VAL A 1 105 ? 25.168 3.619 -21.321 1.00 92.31 105 VAL A C 1
ATOM 837 O O . VAL A 1 105 ? 25.406 4.612 -20.635 1.00 92.31 105 VAL A O 1
ATOM 840 N N . GLY A 1 106 ? 26.004 2.580 -21.377 1.00 90.31 106 GLY A N 1
ATOM 841 C CA . GLY A 1 106 ? 27.282 2.551 -20.661 1.00 90.31 106 GLY A CA 1
ATOM 842 C C . GLY A 1 106 ? 27.159 2.361 -19.146 1.00 90.31 106 GLY A C 1
ATOM 843 O O . GLY A 1 106 ? 28.122 2.635 -18.429 1.00 90.31 106 GLY A O 1
ATOM 844 N N . PHE A 1 107 ? 26.018 1.869 -18.647 1.00 91.00 107 PHE A N 1
ATOM 845 C CA . PHE A 1 107 ? 25.787 1.634 -17.217 1.00 91.00 107 PHE A CA 1
ATOM 846 C C . PHE A 1 107 ? 26.913 0.842 -16.536 1.00 91.00 107 PHE A C 1
ATOM 848 O O . PHE A 1 107 ? 27.365 1.222 -15.458 1.00 91.00 107 PHE A O 1
ATOM 855 N N . THR A 1 108 ? 27.434 -0.208 -17.183 1.00 91.88 108 THR A N 1
ATOM 856 C CA . THR A 1 108 ? 28.560 -1.007 -16.667 1.00 91.88 108 THR A CA 1
ATOM 857 C C . THR A 1 108 ? 29.812 -0.161 -16.436 1.00 91.88 108 THR A C 1
ATOM 859 O O . THR A 1 108 ? 30.460 -0.285 -15.400 1.00 91.88 108 THR A O 1
ATOM 862 N N . THR A 1 109 ? 30.139 0.733 -17.371 1.00 92.56 109 THR A N 1
ATOM 863 C CA . THR A 1 109 ? 31.296 1.628 -17.258 1.00 92.56 109 THR A CA 1
ATOM 864 C C . THR A 1 109 ? 31.089 2.646 -16.142 1.00 92.56 109 THR A C 1
ATOM 866 O O . THR A 1 109 ? 31.989 2.844 -15.330 1.00 92.56 109 THR A O 1
ATOM 869 N N . ILE A 1 110 ? 29.893 3.232 -16.048 1.00 88.31 110 ILE A N 1
ATOM 870 C CA . ILE A 1 110 ? 29.536 4.178 -14.981 1.00 88.31 110 ILE A CA 1
ATOM 871 C C . ILE A 1 110 ? 29.672 3.508 -13.608 1.00 88.31 110 ILE A C 1
ATOM 873 O O . ILE A 1 110 ? 30.319 4.050 -12.718 1.00 88.31 110 ILE A O 1
ATOM 877 N N . CYS A 1 111 ? 29.127 2.300 -13.448 1.00 90.88 111 CYS A N 1
ATOM 878 C CA . CYS A 1 111 ? 29.175 1.575 -12.179 1.00 90.88 111 CYS A CA 1
ATOM 879 C C . CYS A 1 111 ? 30.582 1.102 -11.812 1.00 90.88 111 CYS A C 1
ATOM 881 O O . CYS A 1 111 ? 30.885 0.993 -10.630 1.00 90.88 111 CYS A O 1
ATOM 883 N N . SER A 1 112 ? 31.451 0.842 -12.795 1.00 92.12 112 SER A N 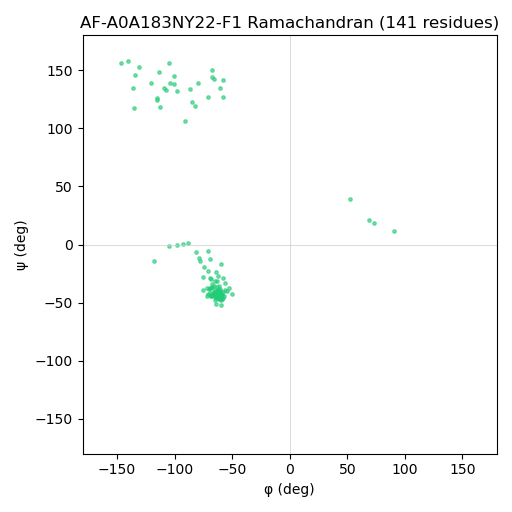1
ATOM 884 C CA . SER A 1 112 ? 32.816 0.367 -12.535 1.00 92.12 112 SER A CA 1
ATOM 885 C C . SER A 1 112 ? 33.691 1.377 -11.781 1.00 92.12 112 SER A C 1
ATOM 887 O O . SER A 1 112 ? 34.642 0.977 -11.115 1.00 92.12 112 SER A O 1
ATOM 889 N N . GLY A 1 113 ? 33.365 2.672 -11.868 1.00 90.38 113 GLY A N 1
ATOM 890 C CA . GLY A 1 113 ? 34.076 3.750 -11.176 1.00 90.38 113 GLY A CA 1
ATOM 891 C C . GLY A 1 113 ? 33.431 4.215 -9.867 1.00 90.38 113 GLY A C 1
ATOM 892 O O . GLY A 1 113 ? 33.960 5.132 -9.247 1.00 90.38 113 GLY A O 1
ATOM 893 N N . LEU A 1 114 ? 32.298 3.633 -9.463 1.00 92.25 114 LEU A N 1
ATOM 894 C CA . LEU A 1 114 ? 31.504 4.085 -8.317 1.00 92.25 114 LEU A CA 1
ATOM 895 C C . LEU A 1 114 ? 31.512 3.055 -7.188 1.00 92.25 114 LEU A C 1
ATOM 897 O O . LEU A 1 114 ? 31.530 1.845 -7.424 1.00 92.25 114 LEU A O 1
ATOM 901 N N . ALA A 1 115 ? 31.423 3.526 -5.944 1.00 95.12 115 ALA A N 1
ATOM 902 C CA . ALA A 1 115 ? 31.151 2.633 -4.829 1.00 95.12 115 ALA A CA 1
ATOM 903 C C . ALA A 1 115 ? 29.719 2.067 -4.941 1.00 95.12 115 ALA A C 1
ATOM 905 O O . ALA A 1 115 ? 28.813 2.762 -5.411 1.00 95.12 115 ALA A O 1
ATOM 906 N N . PRO A 1 116 ? 29.450 0.843 -4.443 1.00 93.56 116 PRO A N 1
ATOM 907 C CA . PRO A 1 116 ? 28.120 0.233 -4.532 1.00 93.56 116 PRO A CA 1
ATOM 908 C C . PRO A 1 116 ? 26.989 1.121 -3.995 1.00 93.56 116 PRO A C 1
ATOM 910 O O . PRO A 1 116 ? 25.910 1.183 -4.580 1.00 93.56 116 PRO A O 1
ATOM 913 N N . LEU A 1 117 ? 27.243 1.861 -2.911 1.00 94.44 117 LEU A N 1
ATOM 914 C CA . LEU A 1 117 ? 26.256 2.767 -2.323 1.00 94.44 117 LEU A CA 1
ATOM 915 C C . LEU A 1 117 ? 25.932 3.961 -3.239 1.00 94.44 117 LEU A C 1
ATOM 917 O O . LEU A 1 117 ? 24.790 4.416 -3.287 1.00 94.44 117 LEU A O 1
ATOM 921 N N . GLU A 1 118 ? 26.915 4.447 -3.997 1.00 93.69 118 GLU A N 1
ATOM 922 C CA . GLU A 1 118 ? 26.737 5.543 -4.953 1.00 93.69 118 GLU A CA 1
ATOM 923 C C . GLU A 1 118 ? 25.938 5.088 -6.176 1.00 93.69 118 GLU A C 1
ATOM 925 O O . GLU A 1 118 ? 25.074 5.827 -6.649 1.00 93.69 118 GLU A O 1
ATOM 930 N N . VAL A 1 119 ? 26.153 3.850 -6.637 1.00 93.94 119 VAL A N 1
ATOM 931 C CA . VAL A 1 119 ? 25.353 3.232 -7.708 1.00 93.94 119 VAL A CA 1
ATOM 932 C C . VAL A 1 119 ? 23.883 3.132 -7.298 1.00 93.94 119 VAL A C 1
ATOM 934 O O . VAL A 1 119 ? 23.001 3.538 -8.056 1.00 93.94 119 VAL A O 1
ATOM 937 N N . VAL A 1 120 ? 23.605 2.659 -6.079 1.00 94.19 120 VAL A N 1
ATOM 938 C CA . VAL A 1 120 ? 22.233 2.605 -5.544 1.00 94.19 120 VAL A CA 1
ATOM 939 C C . VAL A 1 120 ? 21.629 4.008 -5.458 1.00 94.19 120 VAL A C 1
ATOM 941 O O . VAL A 1 120 ? 20.485 4.217 -5.858 1.00 94.19 120 VAL A O 1
ATOM 944 N N . GLY A 1 121 ? 22.401 4.995 -4.996 1.00 94.12 121 GLY A N 1
ATOM 945 C CA . GLY A 1 121 ? 21.964 6.390 -4.943 1.00 94.12 121 GLY A CA 1
ATOM 946 C C . GLY A 1 121 ? 21.618 6.972 -6.319 1.00 94.12 121 GLY A C 1
ATOM 947 O O . GLY A 1 121 ? 20.628 7.695 -6.445 1.00 94.12 121 GLY A O 1
ATOM 948 N N . LEU A 1 122 ? 22.399 6.646 -7.352 1.00 92.00 122 LEU A N 1
ATOM 949 C CA . LEU A 1 122 ? 22.136 7.042 -8.736 1.00 92.00 122 LEU A CA 1
ATOM 950 C C . LEU A 1 122 ? 20.835 6.422 -9.259 1.00 92.00 122 LEU A C 1
ATOM 952 O O . LEU A 1 122 ? 19.973 7.146 -9.760 1.00 92.00 122 LEU A O 1
ATOM 956 N N . LEU A 1 123 ? 20.678 5.104 -9.108 1.00 93.25 123 LEU A N 1
ATOM 957 C CA . LEU A 1 123 ? 19.487 4.380 -9.554 1.00 93.25 123 LEU A CA 1
ATOM 958 C C . LEU A 1 123 ? 18.224 4.872 -8.846 1.00 93.25 123 LEU A C 1
ATOM 960 O O . LEU A 1 123 ? 17.217 5.114 -9.505 1.00 93.25 123 LEU A O 1
ATOM 964 N N . ASN A 1 124 ? 18.287 5.093 -7.531 1.00 93.69 124 ASN A N 1
ATOM 965 C CA . ASN A 1 124 ? 17.157 5.622 -6.772 1.00 93.69 124 ASN A CA 1
ATOM 966 C C . ASN A 1 124 ? 16.723 6.993 -7.296 1.00 93.69 124 ASN A C 1
ATOM 968 O O . ASN A 1 124 ? 15.536 7.217 -7.497 1.00 93.69 124 ASN A O 1
ATOM 972 N N . LYS A 1 125 ? 17.661 7.906 -7.582 1.00 93.75 125 LYS A N 1
ATOM 973 C CA . LYS A 1 125 ? 17.319 9.217 -8.161 1.00 93.75 125 LYS A CA 1
ATOM 974 C C . LYS A 1 125 ? 16.665 9.082 -9.535 1.00 93.75 125 LYS A C 1
ATOM 976 O O . LYS A 1 125 ? 15.668 9.751 -9.791 1.00 93.75 125 LYS A O 1
ATOM 981 N N . LEU A 1 126 ? 17.215 8.226 -10.398 1.00 93.19 126 LEU A N 1
ATOM 982 C CA . LEU A 1 126 ? 16.681 7.975 -11.735 1.00 93.19 126 LEU A CA 1
ATOM 983 C C . LEU A 1 126 ? 15.241 7.445 -11.658 1.00 93.19 126 LEU A C 1
ATOM 985 O O . LEU A 1 126 ? 14.339 8.013 -12.275 1.00 93.19 126 LEU A O 1
ATOM 989 N N . TYR A 1 127 ? 15.017 6.391 -10.870 1.00 92.12 127 TYR A N 1
ATOM 990 C CA . TYR A 1 127 ? 13.700 5.777 -10.739 1.00 92.12 127 TYR A CA 1
ATOM 991 C C . TYR A 1 127 ? 12.691 6.685 -10.046 1.00 92.12 127 TYR A C 1
ATOM 993 O O . TYR A 1 127 ? 11.562 6.735 -10.510 1.00 92.12 127 TYR A O 1
ATOM 1001 N N . SER A 1 128 ? 13.083 7.483 -9.049 1.00 93.62 128 SER A N 1
ATOM 1002 C CA . SER A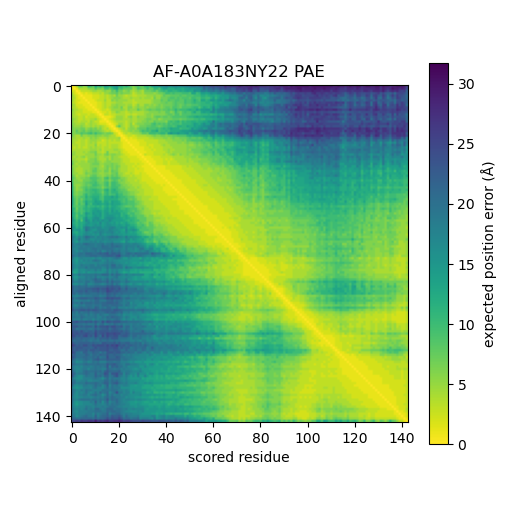 1 128 ? 12.177 8.466 -8.438 1.00 93.62 128 SER A CA 1
ATOM 1003 C C . SER A 1 128 ? 11.667 9.502 -9.445 1.00 93.62 128 SER A C 1
ATOM 1005 O O . SER A 1 128 ? 10.501 9.893 -9.396 1.00 93.62 128 SER A O 1
ATOM 1007 N N . VAL A 1 129 ? 12.516 9.947 -10.381 1.00 94.19 129 VAL A N 1
ATOM 1008 C CA . VAL A 1 129 ? 12.090 10.862 -11.454 1.00 94.19 129 VAL A CA 1
ATOM 1009 C C . VAL A 1 129 ? 11.138 10.157 -12.419 1.00 94.19 129 VAL A C 1
ATOM 1011 O O . VAL A 1 129 ? 10.109 10.730 -12.780 1.00 94.19 129 VAL A O 1
ATOM 1014 N N . PHE A 1 130 ? 11.443 8.919 -12.818 1.00 93.19 130 PHE A N 1
ATOM 1015 C CA . PHE A 1 130 ? 10.543 8.134 -13.664 1.00 93.19 130 PHE A CA 1
ATOM 1016 C C . PHE A 1 130 ? 9.200 7.866 -12.989 1.00 93.19 130 PHE A C 1
ATOM 1018 O O . PHE A 1 130 ? 8.173 8.044 -13.633 1.00 93.19 130 PHE A O 1
ATOM 1025 N N . ASP A 1 131 ? 9.189 7.518 -11.706 1.00 91.19 131 ASP A N 1
ATOM 1026 C CA . ASP A 1 131 ? 7.970 7.232 -10.954 1.00 91.19 131 ASP A CA 1
ATOM 1027 C C . ASP A 1 131 ? 7.063 8.472 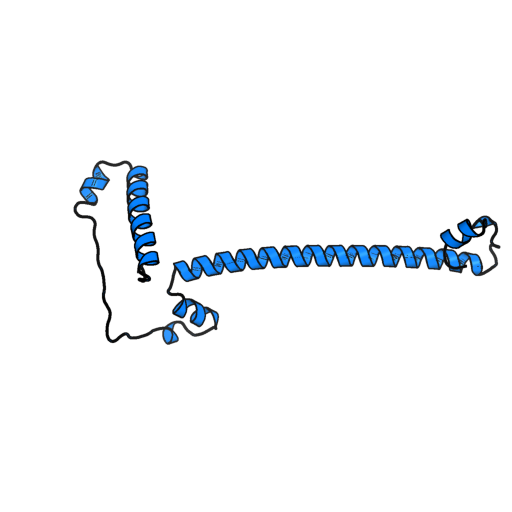-10.923 1.00 91.19 131 ASP A C 1
ATOM 1029 O O . ASP A 1 131 ? 5.894 8.390 -11.307 1.00 91.19 131 ASP A O 1
ATOM 1033 N N . GLY A 1 132 ? 7.625 9.655 -10.645 1.00 92.69 132 GLY A N 1
ATOM 1034 C CA . GLY A 1 132 ? 6.882 10.917 -10.715 1.00 92.69 132 GLY A CA 1
ATOM 1035 C C . GLY A 1 132 ? 6.347 11.249 -12.117 1.00 92.69 132 GLY A C 1
ATOM 1036 O O . GLY A 1 132 ? 5.244 11.782 -12.256 1.00 92.69 132 GLY A O 1
ATOM 1037 N N . LEU A 1 133 ? 7.085 10.911 -13.181 1.00 93.31 133 LEU A N 1
ATOM 1038 C CA . LEU A 1 133 ? 6.593 11.059 -14.556 1.00 93.31 133 LEU A CA 1
ATOM 1039 C C . LEU A 1 133 ? 5.470 10.063 -14.867 1.00 93.31 133 LEU A C 1
ATOM 1041 O O . LEU A 1 133 ? 4.474 10.448 -15.482 1.00 93.31 133 LEU A O 1
ATOM 1045 N N . THR A 1 134 ? 5.598 8.808 -14.435 1.00 91.50 134 THR A N 1
ATOM 1046 C CA . THR A 1 134 ? 4.576 7.780 -14.672 1.00 91.50 134 THR A CA 1
ATOM 1047 C C . THR A 1 134 ? 3.260 8.127 -13.985 1.00 91.50 134 THR A C 1
ATOM 1049 O O . THR A 1 134 ? 2.204 8.040 -14.613 1.00 91.50 134 THR A O 1
ATOM 1052 N N . GLU A 1 135 ? 3.324 8.650 -12.758 1.00 88.81 135 GLU A N 1
ATOM 1053 C CA . GLU A 1 135 ? 2.164 9.140 -12.017 1.00 88.81 135 GLU A CA 1
ATOM 1054 C C . GLU A 1 135 ? 1.525 10.354 -12.707 1.00 88.81 135 GLU A C 1
ATOM 1056 O O . GLU A 1 135 ? 0.320 10.364 -12.971 1.00 88.81 135 GLU A O 1
ATOM 1061 N N . LYS A 1 136 ? 2.336 11.347 -13.103 1.00 93.81 136 LYS A N 1
ATOM 1062 C CA . LYS A 1 136 ? 1.863 12.550 -13.808 1.00 93.81 136 LYS A CA 1
ATOM 1063 C C . LYS A 1 136 ? 1.142 12.222 -15.116 1.00 93.81 136 LYS A C 1
ATOM 1065 O O . LYS A 1 136 ? 0.142 12.859 -15.446 1.00 93.81 136 LYS A O 1
ATOM 1070 N N . HIS A 1 137 ? 1.662 11.261 -15.874 1.00 92.44 137 HIS A N 1
ATOM 1071 C CA . HIS A 1 137 ? 1.120 10.874 -17.176 1.00 92.44 137 HIS A CA 1
ATOM 1072 C C . HIS A 1 137 ? 0.108 9.723 -17.103 1.00 92.44 137 HIS A C 1
ATOM 1074 O O . HIS A 1 137 ? -0.433 9.345 -18.140 1.00 92.44 137 HIS A O 1
ATOM 1080 N N . LYS A 1 138 ? -0.189 9.202 -15.901 1.00 89.06 138 LYS A N 1
ATOM 1081 C CA . LYS A 1 138 ? -1.097 8.067 -15.668 1.00 89.06 138 LYS A CA 1
ATOM 1082 C C . LYS A 1 138 ? -0.748 6.835 -16.513 1.00 89.06 138 LYS A C 1
ATOM 1084 O O . LYS A 1 138 ? -1.635 6.151 -17.019 1.00 89.06 138 LYS A O 1
ATOM 1089 N N . VAL A 1 139 ? 0.544 6.567 -16.678 1.00 90.81 139 VAL A N 1
ATOM 1090 C CA . VAL A 1 139 ? 1.042 5.377 -17.381 1.00 90.81 139 VAL A CA 1
ATOM 1091 C C . VAL A 1 139 ? 1.476 4.322 -16.370 1.00 90.81 139 VAL A C 1
ATOM 1093 O O . VAL A 1 139 ? 1.989 4.647 -15.301 1.00 90.81 139 VAL A O 1
ATOM 1096 N N . TYR A 1 140 ? 1.265 3.050 -16.700 1.00 88.25 140 TYR A N 1
ATOM 1097 C CA . TYR A 1 140 ? 1.622 1.946 -15.816 1.00 88.25 140 TYR A CA 1
ATOM 1098 C C . TYR A 1 140 ? 3.090 1.548 -16.000 1.00 88.25 140 TYR A C 1
ATOM 1100 O O . TYR A 1 140 ? 3.514 1.190 -17.100 1.00 88.25 140 TYR A O 1
ATOM 1108 N N . LYS A 1 141 ? 3.861 1.594 -14.909 1.00 89.50 141 LYS A N 1
ATOM 1109 C CA . LYS A 1 141 ? 5.237 1.094 -14.862 1.00 89.50 141 LYS A CA 1
ATOM 1110 C C . LYS A 1 141 ? 5.226 -0.418 -14.647 1.00 89.50 141 LYS A C 1
ATOM 1112 O O . LYS A 1 141 ? 4.764 -0.901 -13.616 1.00 89.50 141 LYS A O 1
ATOM 1117 N N . VAL A 1 142 ? 5.786 -1.152 -15.602 1.00 87.00 142 VAL A N 1
ATOM 1118 C CA . VAL A 1 142 ? 6.051 -2.590 -15.461 1.00 87.00 142 VAL A CA 1
ATOM 1119 C C . VAL A 1 142 ? 7.335 -2.782 -14.640 1.00 87.00 142 VAL A C 1
ATOM 1121 O O . VAL A 1 142 ? 8.279 -2.006 -14.803 1.00 87.00 142 VAL A O 1
ATOM 1124 N N . ARG A 1 143 ? 7.341 -3.762 -13.727 1.00 76.94 143 ARG A N 1
ATOM 1125 C CA . ARG A 1 143 ? 8.494 -4.115 -12.879 1.00 76.94 143 ARG A CA 1
ATOM 1126 C C . ARG A 1 143 ? 9.392 -5.161 -13.517 1.00 76.94 143 ARG A C 1
ATOM 1128 O O . ARG A 1 143 ? 8.851 -6.006 -14.260 1.00 76.94 143 ARG A O 1
#

Solvent-accessible surface area (backbone atoms only — not comparable to full-atom values): 8663 Å² total; per-residue (Å²): 124,52,38,69,66,66,29,55,77,71,74,48,53,83,83,77,46,55,93,87,45,68,64,52,57,46,23,53,50,38,45,51,51,51,52,52,50,52,52,52,52,50,51,51,52,50,50,51,52,53,50,53,53,50,52,52,52,50,51,54,53,51,51,53,52,50,54,52,47,48,69,75,40,60,58,73,52,48,54,42,48,72,72,66,49,57,74,76,77,66,65,78,87,73,97,77,83,87,86,87,86,86,82,68,86,61,48,71,64,59,48,72,79,45,56,74,70,54,46,52,53,52,51,52,55,54,49,54,52,50,50,54,49,29,62,75,69,74,48,87,82,83,132

Nearest PDB structures (foldseek):
  7d9t-assembly1_B  TM=5.091E-01  e=7.146E-06  Homo sapiens

pLDDT: mean 89.18, std 5.86, range [60.91, 97.06]